Protein AF-A0A950MDH1-F1 (afdb_monomer_lite)

Sequence (138 aa):
PAKLKYFSWHKWIGCTVFALACLRLLWRVFNPAPPYPISMSRFQQGAAGALHWLMYFLIFAVPISGYLYTLSAGIPVVYLGLVQLPVFMDPNPEWKPILKEVHYTLDMILLGAFILHVAAALKHQFIDRDGILKRMLP

Secondary structure (DSSP, 8-state):
-HHHHHHHHHHHHHHHHHHHHHHHHHHHHHSPPPPPPTTS-HHHHHHHHHHHHHHHHHHHHHHHHHHHHHHHTT---EETTTEEPP--S---TTHHHHHHHHHHHHHHHHHHHHHHHHHHHHHIIIII---GGGGT--

Foldseek 3Di:
DVVVVVVLVVLLVLVVLQVVLVVVVVCCVVDPADDDFPLDDPVNVVVLVVLVVLLSVLSNQLSVLVQVLCLLCVHFRQHVVPRTDDRPDHHHPVVNVVSVVSNVVSVVVNVVSVVVVVVVLVCCVPPVVRCPCVSVDD

Structure (mmCIF, N/CA/C/O backbone):
data_AF-A0A950MDH1-F1
#
_entry.id   AF-A0A950MDH1-F1
#
loop_
_atom_site.group_PDB
_atom_site.id
_atom_site.type_symbol
_atom_site.label_atom_id
_atom_site.label_alt_id
_atom_site.label_comp_id
_atom_site.label_asym_id
_atom_site.label_entity_id
_atom_site.label_seq_id
_atom_site.pdbx_PDB_ins_code
_atom_site.Cartn_x
_atom_site.Cartn_y
_atom_site.C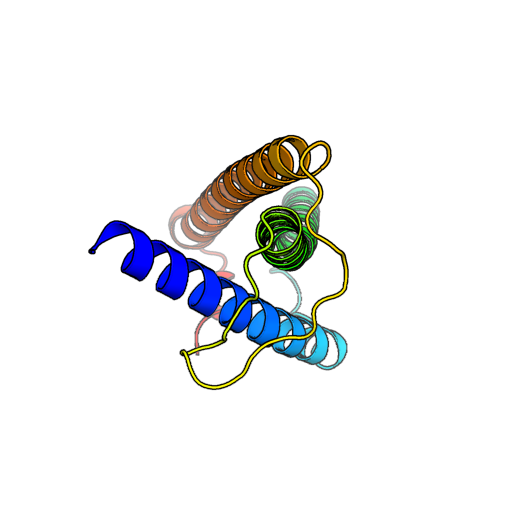artn_z
_atom_site.occupancy
_atom_site.B_iso_or_equiv
_atom_site.auth_seq_id
_atom_site.auth_comp_id
_atom_site.auth_asym_id
_atom_site.auth_atom_id
_atom_site.pdbx_PDB_model_num
ATOM 1 N N . PRO A 1 1 ? -12.175 17.540 17.633 1.00 67.75 1 PRO A N 1
ATOM 2 C CA . PRO A 1 1 ? -12.947 17.390 16.369 1.00 67.75 1 PRO A CA 1
ATOM 3 C C . PRO A 1 1 ? -12.100 16.967 15.148 1.00 67.75 1 PRO A C 1
ATOM 5 O O . PRO A 1 1 ? -12.367 15.914 14.581 1.00 67.75 1 PRO A O 1
ATOM 8 N N . ALA A 1 2 ? -11.061 17.724 14.762 1.00 83.38 2 ALA A N 1
ATOM 9 C CA . ALA A 1 2 ? -10.293 17.463 13.531 1.00 83.38 2 ALA A CA 1
ATOM 10 C C . ALA A 1 2 ? -9.567 16.100 13.507 1.00 83.38 2 ALA A C 1
ATOM 12 O O . ALA A 1 2 ? -9.628 15.382 12.515 1.00 83.38 2 ALA A O 1
ATOM 13 N N . LYS A 1 3 ? -8.955 15.693 14.628 1.00 77.69 3 LYS A N 1
ATOM 14 C CA . LYS A 1 3 ? -8.215 14.421 14.743 1.00 77.69 3 LYS A CA 1
ATOM 15 C C . LYS A 1 3 ? -9.070 13.190 14.404 1.00 77.69 3 LYS A C 1
ATOM 17 O O . LYS A 1 3 ? -8.632 12.318 13.665 1.00 77.69 3 LYS A O 1
ATOM 22 N N . LEU A 1 4 ? -10.306 13.138 14.909 1.00 81.94 4 LEU A N 1
ATOM 23 C CA . LEU A 1 4 ? -11.254 12.049 14.629 1.00 81.94 4 LEU A CA 1
ATOM 24 C C . LEU A 1 4 ? -11.660 12.002 13.148 1.00 81.94 4 LEU A C 1
ATOM 26 O O . LEU A 1 4 ? -11.813 10.920 12.577 1.00 81.94 4 LEU A O 1
ATOM 30 N N . LYS A 1 5 ? -11.775 13.174 12.514 1.00 87.25 5 LYS A N 1
ATOM 31 C CA . LYS A 1 5 ? -12.057 13.294 11.081 1.00 87.25 5 LYS A CA 1
ATOM 32 C C . LYS A 1 5 ? -10.924 12.693 10.250 1.00 87.25 5 LYS A C 1
ATOM 34 O O . LYS A 1 5 ? -11.186 11.870 9.382 1.00 87.25 5 LYS A O 1
ATOM 39 N N . TYR A 1 6 ? -9.673 13.025 10.575 1.00 90.19 6 TYR A N 1
ATOM 40 C CA . TYR A 1 6 ? -8.504 12.478 9.881 1.00 90.19 6 TYR A CA 1
ATOM 41 C C . TYR A 1 6 ? -8.372 10.965 10.039 1.00 90.19 6 TYR A C 1
ATOM 43 O O . TYR A 1 6 ? -8.087 10.284 9.061 1.00 90.19 6 TYR A O 1
ATOM 51 N N . PHE A 1 7 ? -8.659 10.417 11.223 1.00 88.75 7 PHE A N 1
ATOM 52 C CA . PHE A 1 7 ? -8.701 8.963 11.393 1.00 88.75 7 PHE A CA 1
ATOM 53 C C . PHE A 1 7 ? -9.776 8.300 10.535 1.00 88.75 7 PHE A C 1
ATOM 55 O O . PHE A 1 7 ? -9.533 7.237 9.973 1.00 88.75 7 PHE A O 1
ATOM 62 N N . SER A 1 8 ? -10.952 8.916 10.420 1.00 89.94 8 SER A N 1
ATOM 63 C CA . SER A 1 8 ? -12.028 8.382 9.579 1.00 89.94 8 SER A CA 1
ATOM 64 C C . SER A 1 8 ? -11.621 8.399 8.106 1.00 89.94 8 SER A C 1
ATOM 66 O O . SER A 1 8 ? -11.703 7.374 7.439 1.00 89.94 8 SER A O 1
ATOM 68 N N . TRP A 1 9 ? -11.079 9.521 7.626 1.00 94.06 9 TRP A N 1
ATOM 69 C CA . TRP A 1 9 ? -10.570 9.646 6.259 1.00 94.06 9 TRP A CA 1
ATOM 70 C C . TRP A 1 9 ? -9.458 8.649 5.953 1.00 94.06 9 TRP A C 1
ATOM 72 O O . TRP A 1 9 ? -9.506 7.986 4.924 1.00 94.06 9 TRP A O 1
ATOM 82 N N . HIS A 1 10 ? -8.496 8.492 6.860 1.00 95.06 10 HIS A N 1
ATOM 83 C CA . HIS A 1 10 ? -7.423 7.516 6.713 1.00 95.06 10 HIS A CA 1
ATOM 84 C C . HIS A 1 10 ? -7.971 6.085 6.580 1.00 95.06 10 HIS A C 1
ATOM 86 O O . HIS A 1 10 ? -7.600 5.376 5.647 1.00 95.06 10 HIS A O 1
ATOM 92 N N . LYS A 1 11 ? -8.923 5.683 7.438 1.00 93.00 11 LYS A N 1
ATOM 93 C CA . LYS A 1 11 ? -9.584 4.368 7.344 1.00 93.00 11 LYS A CA 1
ATOM 94 C C . LYS A 1 11 ? -10.319 4.196 6.015 1.00 93.00 11 LYS A C 1
ATOM 96 O O . LYS A 1 11 ? -10.205 3.148 5.390 1.00 93.00 11 LYS A O 1
ATOM 101 N N . TRP A 1 12 ? -11.046 5.218 5.561 1.00 94.81 12 TRP A N 1
ATOM 102 C CA . TRP A 1 12 ? -11.765 5.165 4.286 1.00 94.81 12 TRP A CA 1
ATOM 103 C C . TRP A 1 12 ? -10.814 5.015 3.103 1.00 94.81 12 TRP A C 1
ATOM 105 O O . TRP A 1 12 ? -11.054 4.181 2.238 1.00 94.81 12 TRP A O 1
ATOM 115 N N . ILE A 1 13 ? -9.713 5.768 3.086 1.00 95.75 13 ILE A N 1
ATOM 116 C CA . ILE A 1 13 ? -8.676 5.636 2.059 1.00 95.75 13 ILE A CA 1
ATOM 117 C C . ILE A 1 13 ? -8.086 4.225 2.093 1.00 95.75 13 ILE A C 1
ATOM 119 O O . ILE A 1 13 ? -7.996 3.597 1.043 1.00 95.75 13 ILE A O 1
ATOM 123 N N . GLY A 1 14 ? -7.767 3.692 3.276 1.00 95.75 14 GLY A N 1
ATOM 124 C CA . GLY A 1 14 ? -7.268 2.324 3.433 1.00 95.75 14 GLY A CA 1
ATOM 125 C C . GLY A 1 14 ? -8.223 1.269 2.865 1.00 95.75 14 GLY A C 1
ATOM 126 O O . GLY A 1 14 ? -7.801 0.417 2.087 1.00 95.75 14 GLY A O 1
ATOM 127 N N . CYS A 1 15 ? -9.522 1.360 3.173 1.00 95.75 15 CYS A N 1
ATOM 128 C CA . CYS A 1 15 ? -10.541 0.466 2.613 1.00 95.75 15 CYS A CA 1
ATOM 129 C C . CYS A 1 15 ? -10.650 0.587 1.085 1.00 95.75 15 CYS A C 1
ATOM 131 O O . CYS A 1 15 ? -10.735 -0.425 0.392 1.00 95.75 15 CYS A O 1
ATOM 133 N N . THR A 1 16 ? -10.613 1.809 0.547 1.00 96.69 16 THR A N 1
ATOM 134 C CA . THR A 1 16 ? -10.657 2.044 -0.903 1.00 96.69 16 THR A CA 1
ATOM 135 C C . THR A 1 16 ? -9.417 1.481 -1.595 1.00 96.69 16 THR A C 1
ATOM 137 O O . THR A 1 16 ? -9.539 0.793 -2.604 1.00 96.69 16 THR A O 1
ATOM 140 N N . VAL A 1 17 ? -8.223 1.722 -1.044 1.00 96.31 17 VAL A N 1
ATOM 141 C CA . VAL A 1 17 ? -6.965 1.169 -1.563 1.00 96.31 17 VAL A CA 1
ATOM 142 C C . VAL A 1 17 ? -6.998 -0.354 -1.535 1.00 96.31 17 VAL A C 1
ATOM 144 O O . VAL A 1 17 ? -6.617 -0.969 -2.523 1.00 96.31 17 VAL A O 1
ATOM 147 N N . PHE A 1 18 ? -7.511 -0.966 -0.465 1.00 96.62 18 PHE A N 1
ATOM 148 C CA . PHE A 1 18 ? -7.673 -2.417 -0.384 1.00 96.62 18 PHE A CA 1
ATOM 149 C C . PHE A 1 18 ? -8.605 -2.960 -1.475 1.00 96.62 18 PHE A C 1
ATOM 151 O O . PHE A 1 18 ? -8.249 -3.901 -2.180 1.00 96.62 18 PHE A O 1
ATOM 158 N N . ALA A 1 19 ? -9.767 -2.333 -1.683 1.00 96.62 19 ALA A N 1
ATOM 159 C CA . ALA A 1 19 ? -10.691 -2.725 -2.745 1.00 96.62 19 ALA A CA 1
ATOM 160 C C . ALA A 1 19 ? -10.050 -2.602 -4.140 1.00 96.62 19 ALA A C 1
ATOM 162 O O . ALA A 1 19 ? -10.129 -3.526 -4.952 1.00 96.62 19 ALA A O 1
ATOM 163 N N . LEU A 1 20 ? -9.349 -1.495 -4.405 1.00 97.44 20 LEU A N 1
ATOM 164 C CA . LEU A 1 20 ? -8.605 -1.298 -5.650 1.00 97.44 20 LEU A CA 1
ATOM 165 C C . LEU A 1 20 ? -7.448 -2.294 -5.798 1.00 97.44 20 LEU A C 1
ATOM 167 O O . LEU A 1 20 ? -7.174 -2.735 -6.910 1.00 97.44 20 LEU A O 1
ATOM 171 N N . ALA A 1 21 ? -6.786 -2.681 -4.706 1.00 96.38 21 ALA A N 1
ATOM 172 C CA . ALA A 1 21 ? -5.739 -3.696 -4.709 1.00 96.38 21 ALA A CA 1
ATOM 173 C C . ALA A 1 21 ? -6.297 -5.070 -5.101 1.00 96.38 21 ALA A C 1
ATOM 175 O O . ALA A 1 21 ? -5.696 -5.739 -5.942 1.00 96.38 21 ALA A O 1
ATOM 176 N N . CYS A 1 22 ? -7.469 -5.460 -4.583 1.00 96.81 22 CYS A N 1
ATOM 177 C CA . CYS A 1 22 ? -8.177 -6.671 -5.010 1.00 96.81 22 CYS A CA 1
ATOM 178 C C . CYS A 1 22 ? -8.472 -6.643 -6.515 1.00 96.81 22 CYS A C 1
ATOM 180 O O . CYS A 1 22 ? -8.119 -7.578 -7.232 1.00 96.81 22 CYS A O 1
ATOM 182 N N . LEU A 1 23 ? -9.062 -5.548 -7.010 1.00 96.88 23 LEU A N 1
ATOM 183 C CA . LEU A 1 23 ? -9.355 -5.379 -8.438 1.00 96.88 23 LEU A CA 1
ATOM 184 C C . LEU A 1 23 ? -8.082 -5.429 -9.290 1.00 96.88 23 LEU A C 1
ATOM 186 O O . LEU A 1 23 ? -8.050 -6.093 -10.323 1.00 96.88 23 LEU A O 1
ATOM 190 N N . ARG A 1 24 ? -7.010 -4.776 -8.836 1.00 94.38 24 ARG A N 1
ATOM 191 C CA . ARG A 1 24 ? -5.704 -4.775 -9.499 1.00 94.38 24 ARG A CA 1
ATOM 192 C C . ARG A 1 24 ? -5.089 -6.172 -9.551 1.00 94.38 24 ARG A C 1
ATOM 194 O O . ARG A 1 24 ? -4.534 -6.541 -10.583 1.00 94.38 24 ARG A O 1
ATOM 201 N N . LEU A 1 25 ? -5.170 -6.939 -8.464 1.00 93.56 25 LEU A N 1
ATOM 202 C CA . LEU A 1 25 ? -4.657 -8.306 -8.413 1.00 93.56 25 LEU A CA 1
ATOM 203 C C . LEU A 1 25 ? -5.437 -9.212 -9.368 1.00 93.56 25 LEU A C 1
ATOM 205 O O . LEU A 1 25 ? -4.819 -9.910 -10.167 1.00 93.56 25 LEU A O 1
ATOM 209 N N . LEU A 1 26 ? -6.772 -9.140 -9.354 1.00 95.38 26 LEU A N 1
ATOM 210 C CA . LEU A 1 26 ? -7.622 -9.864 -10.303 1.00 95.38 26 LEU A CA 1
ATOM 211 C C . LEU A 1 26 ? -7.275 -9.492 -11.746 1.00 95.38 26 LEU A C 1
ATOM 213 O O . LEU A 1 26 ? -7.016 -10.370 -12.565 1.00 95.38 26 LEU A O 1
ATOM 217 N 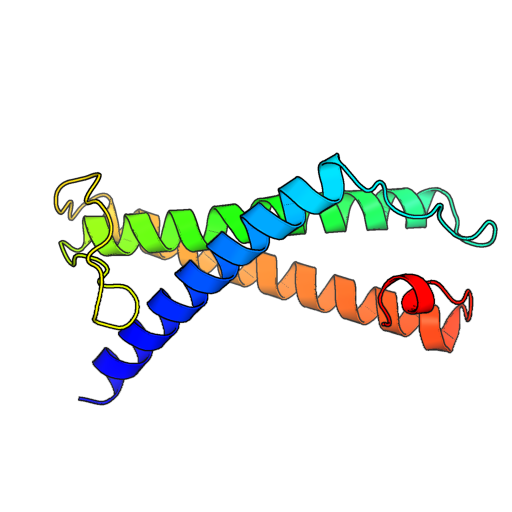N . TRP A 1 27 ? -7.173 -8.194 -12.045 1.00 95.19 27 TRP A N 1
ATOM 218 C CA . TRP A 1 27 ? -6.772 -7.723 -13.367 1.00 95.19 27 TRP A CA 1
ATOM 219 C C . TRP A 1 27 ? -5.425 -8.302 -13.786 1.00 95.19 27 TRP A C 1
ATOM 221 O O . TRP A 1 27 ? -5.290 -8.772 -14.909 1.00 95.19 27 TRP A O 1
ATOM 231 N N . ARG A 1 28 ? -4.439 -8.311 -12.886 1.00 91.62 28 ARG A N 1
ATOM 232 C CA . ARG A 1 28 ? -3.096 -8.830 -13.153 1.00 91.62 28 ARG A CA 1
ATOM 233 C C . ARG A 1 28 ? -3.068 -10.338 -13.404 1.00 91.62 28 ARG A C 1
ATOM 235 O O . ARG A 1 28 ? -2.226 -10.788 -14.176 1.00 91.62 28 ARG A O 1
ATOM 242 N N . VAL A 1 29 ? -3.952 -11.102 -12.765 1.00 91.44 29 VAL A N 1
ATOM 243 C CA . VAL A 1 29 ? -4.093 -12.546 -13.009 1.00 91.44 29 VAL A CA 1
ATOM 244 C C . VAL A 1 29 ? -4.603 -12.803 -14.429 1.00 91.44 29 VAL A C 1
ATOM 246 O O . VAL A 1 29 ? -4.075 -13.678 -15.108 1.00 91.44 29 VAL A O 1
ATOM 249 N N . PHE A 1 30 ? -5.569 -12.013 -14.905 1.00 95.12 30 PHE A N 1
ATOM 250 C CA . PHE A 1 30 ? -6.137 -12.172 -16.251 1.00 95.12 30 PHE A CA 1
ATOM 251 C C . PHE A 1 30 ? -5.367 -11.426 -17.350 1.00 95.12 30 PHE A C 1
ATOM 253 O O . PHE A 1 30 ? -5.484 -11.773 -18.521 1.00 95.12 30 PHE A O 1
ATOM 260 N N . ASN A 1 31 ? -4.559 -10.429 -16.988 1.00 92.19 31 ASN A N 1
ATOM 261 C CA . ASN A 1 31 ? -3.798 -9.592 -17.911 1.00 92.19 31 ASN A CA 1
ATOM 262 C C . ASN A 1 31 ? -2.322 -9.574 -17.485 1.00 92.19 31 ASN A C 1
ATOM 264 O O . ASN A 1 31 ? -1.906 -8.723 -16.681 1.00 92.19 31 ASN A O 1
ATOM 268 N N . PRO A 1 32 ? -1.513 -10.517 -18.004 1.00 86.62 32 PRO A N 1
ATOM 269 C CA . PRO A 1 32 ? -0.085 -10.570 -17.734 1.00 86.62 32 PRO A CA 1
ATOM 270 C C . PRO A 1 32 ? 0.616 -9.251 -18.072 1.00 86.62 32 PRO A C 1
ATOM 272 O O . PRO A 1 32 ? 0.224 -8.516 -18.979 1.00 86.62 32 PRO A O 1
ATOM 275 N N . ALA A 1 33 ? 1.695 -8.947 -17.346 1.00 85.19 33 ALA A N 1
ATOM 276 C CA . ALA A 1 33 ? 2.525 -7.791 -17.677 1.00 85.19 33 ALA A CA 1
ATOM 277 C C . ALA A 1 33 ? 3.081 -7.914 -19.101 1.00 85.19 33 ALA A C 1
ATOM 279 O O . ALA A 1 33 ? 3.535 -8.999 -19.466 1.00 85.19 33 ALA A O 1
ATOM 280 N N . PRO A 1 34 ? 3.222 -6.790 -19.824 1.00 86.31 34 PRO A N 1
ATOM 281 C CA . PRO A 1 34 ? 4.085 -6.749 -20.995 1.00 86.31 34 PRO A CA 1
ATOM 282 C C . PRO A 1 34 ? 5.510 -7.238 -20.658 1.00 86.31 34 PRO A C 1
ATOM 284 O O . PRO A 1 34 ? 5.956 -7.097 -19.511 1.00 86.31 34 PRO A O 1
ATOM 287 N N . PRO A 1 35 ? 6.261 -7.785 -21.621 1.00 86.81 35 PRO A N 1
ATOM 288 C CA . PRO A 1 35 ? 7.648 -8.182 -21.395 1.00 86.81 35 PRO A CA 1
ATOM 289 C C . PRO A 1 35 ? 8.535 -6.977 -21.033 1.00 86.81 35 PRO A C 1
ATOM 291 O O . PRO A 1 35 ? 8.230 -5.825 -21.356 1.00 86.81 35 PRO A O 1
ATOM 294 N N . TYR A 1 36 ? 9.634 -7.233 -20.319 1.00 88.56 36 TYR A N 1
ATOM 295 C CA . TYR A 1 36 ? 10.656 -6.214 -20.063 1.00 88.56 36 TYR A CA 1
ATOM 296 C C . TYR A 1 36 ? 11.416 -5.853 -21.354 1.00 88.56 36 TYR A C 1
ATOM 298 O O . TYR A 1 36 ? 11.562 -6.715 -22.223 1.00 88.56 36 TYR A O 1
ATOM 306 N N . PRO A 1 37 ? 11.904 -4.604 -21.496 1.00 87.12 37 PRO A N 1
ATOM 307 C CA . PRO A 1 37 ? 12.769 -4.212 -22.600 1.00 87.12 37 PRO A CA 1
ATOM 308 C C . PRO A 1 37 ? 14.000 -5.115 -22.674 1.00 87.12 37 PRO A C 1
ATOM 310 O O . PRO A 1 37 ? 14.585 -5.458 -21.647 1.00 87.12 37 PRO A O 1
ATOM 313 N N . ILE A 1 38 ? 14.425 -5.454 -23.891 1.00 85.31 38 ILE A N 1
ATOM 314 C CA . ILE A 1 38 ? 15.606 -6.302 -24.131 1.00 85.31 38 ILE A CA 1
ATOM 315 C C . ILE A 1 38 ? 16.882 -5.649 -23.568 1.00 85.31 38 ILE A C 1
ATOM 317 O O . ILE A 1 38 ? 17.800 -6.344 -23.142 1.00 85.31 38 ILE A O 1
ATOM 321 N N . SER A 1 39 ? 16.919 -4.315 -23.512 1.00 87.44 39 SER A N 1
ATOM 322 C CA . SER A 1 39 ? 18.011 -3.526 -22.931 1.00 87.44 39 SER A CA 1
ATOM 323 C C . SER A 1 39 ? 18.136 -3.657 -21.408 1.00 87.44 39 SER A C 1
ATOM 325 O O . SER A 1 39 ? 19.174 -3.306 -20.850 1.00 87.44 39 SER A O 1
ATOM 327 N N . MET A 1 40 ? 17.104 -4.151 -20.717 1.00 91.19 40 MET A N 1
ATOM 328 C CA . MET A 1 40 ? 17.094 -4.258 -19.262 1.00 91.19 40 MET A CA 1
ATOM 329 C C . MET A 1 40 ? 17.840 -5.515 -18.811 1.00 91.19 40 MET A C 1
ATOM 331 O O . MET A 1 40 ? 17.476 -6.635 -19.176 1.00 91.19 40 MET A O 1
ATOM 335 N N . SER A 1 41 ? 18.855 -5.352 -17.959 1.00 92.81 41 SER A N 1
ATOM 336 C CA . SER A 1 41 ? 19.635 -6.487 -17.450 1.00 92.81 41 SER A CA 1
ATOM 337 C C . SER A 1 41 ? 18.770 -7.475 -16.653 1.00 92.81 41 SER A C 1
ATOM 339 O O . SER A 1 41 ? 17.812 -7.086 -15.981 1.00 92.81 41 SER A O 1
ATOM 341 N N . ARG A 1 42 ? 19.136 -8.767 -16.656 1.00 92.38 42 ARG A N 1
ATOM 342 C CA . ARG A 1 42 ? 18.418 -9.804 -15.884 1.00 92.38 42 ARG A CA 1
ATOM 343 C C . ARG A 1 42 ? 18.332 -9.475 -14.391 1.00 92.38 42 ARG A C 1
ATOM 345 O O . ARG A 1 42 ? 17.313 -9.748 -13.765 1.00 92.38 42 ARG A O 1
ATOM 352 N N . PHE A 1 43 ? 19.373 -8.849 -13.840 1.00 94.06 43 PHE A N 1
ATOM 353 C CA . PHE A 1 43 ? 19.381 -8.395 -12.451 1.00 94.06 43 PHE A CA 1
ATOM 354 C C . PHE A 1 43 ? 18.318 -7.319 -12.198 1.00 94.06 43 PHE A C 1
ATOM 356 O O . PHE A 1 43 ? 17.530 -7.449 -11.265 1.00 94.06 43 PHE A O 1
ATOM 363 N N . GLN A 1 44 ? 18.236 -6.295 -13.056 1.00 93.62 44 GLN A N 1
ATOM 364 C CA . GLN A 1 44 ? 17.203 -5.263 -12.941 1.00 93.62 44 GLN A CA 1
ATOM 365 C C . GLN A 1 44 ? 15.797 -5.856 -13.077 1.00 93.62 44 GLN A C 1
ATOM 367 O O . GLN A 1 44 ? 14.906 -5.469 -12.326 1.00 93.62 44 GLN A O 1
ATOM 372 N N . GLN A 1 45 ? 15.590 -6.805 -13.996 1.00 93.19 45 GLN A N 1
ATOM 373 C CA . GLN A 1 45 ? 14.300 -7.489 -14.149 1.00 93.19 45 GLN A CA 1
ATOM 374 C C . GLN A 1 45 ? 13.915 -8.249 -12.870 1.00 93.19 45 GLN A C 1
ATOM 376 O O . GLN A 1 45 ? 12.788 -8.117 -12.393 1.00 93.19 45 GLN A O 1
ATOM 381 N N . GLY A 1 46 ? 14.863 -8.987 -12.278 1.00 94.56 46 GLY A N 1
ATOM 382 C CA . GLY A 1 46 ? 14.669 -9.684 -11.005 1.00 94.56 46 GLY A CA 1
ATOM 383 C C . GLY A 1 46 ? 14.353 -8.729 -9.852 1.00 94.56 46 GLY A C 1
ATOM 384 O O . GLY A 1 46 ? 13.378 -8.938 -9.133 1.00 94.56 46 GLY A O 1
ATOM 385 N N . ALA A 1 47 ? 15.111 -7.637 -9.721 1.00 95.31 47 ALA A N 1
ATOM 386 C CA . ALA A 1 47 ? 14.884 -6.613 -8.703 1.00 95.31 47 ALA A CA 1
ATOM 387 C C . ALA A 1 47 ? 13.518 -5.925 -8.866 1.00 95.31 47 ALA A C 1
ATOM 389 O O . ALA A 1 47 ? 12.790 -5.752 -7.890 1.00 95.31 47 ALA A O 1
ATOM 390 N N . ALA A 1 48 ? 13.126 -5.592 -10.100 1.00 94.19 48 ALA A N 1
ATOM 391 C CA . ALA A 1 48 ? 11.814 -5.027 -10.393 1.00 94.19 48 ALA A CA 1
ATOM 392 C C . ALA A 1 48 ? 10.685 -6.015 -10.065 1.00 94.19 48 ALA A C 1
ATOM 394 O O . ALA A 1 48 ? 9.648 -5.613 -9.540 1.00 94.19 48 ALA A O 1
ATOM 395 N N . GLY A 1 49 ? 10.872 -7.304 -10.356 1.00 93.50 49 GLY A N 1
ATOM 396 C CA . GLY A 1 49 ? 9.936 -8.359 -9.974 1.00 93.50 49 GLY A CA 1
ATOM 397 C C . GLY A 1 49 ? 9.780 -8.469 -8.457 1.00 93.50 49 GLY A C 1
ATOM 398 O O . GLY A 1 49 ? 8.657 -8.428 -7.956 1.00 93.50 49 GLY A O 1
ATOM 399 N N . ALA A 1 50 ? 10.894 -8.543 -7.725 1.00 96.56 50 ALA A N 1
ATOM 400 C CA . ALA A 1 50 ? 10.908 -8.635 -6.267 1.00 96.56 50 ALA A CA 1
ATOM 401 C C . ALA A 1 50 ? 10.255 -7.414 -5.602 1.00 96.56 50 ALA A C 1
ATOM 403 O O . ALA A 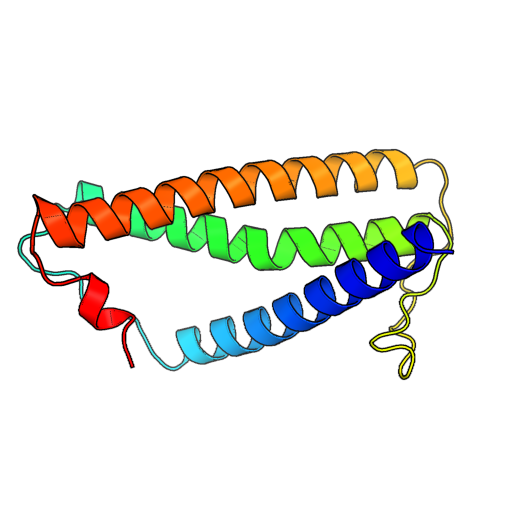1 50 ? 9.413 -7.575 -4.722 1.00 96.56 50 ALA A O 1
ATOM 404 N N . LEU A 1 51 ? 10.575 -6.200 -6.065 1.00 97.06 51 LEU A N 1
ATOM 405 C CA . LEU A 1 51 ? 9.987 -4.970 -5.538 1.00 97.06 51 LEU A CA 1
ATOM 406 C C . LEU A 1 51 ? 8.475 -4.914 -5.780 1.00 97.06 51 LEU A C 1
ATOM 408 O O . LEU A 1 51 ? 7.726 -4.558 -4.874 1.00 97.06 51 LEU A O 1
ATOM 412 N N . HIS A 1 52 ? 8.003 -5.311 -6.967 1.00 94.69 52 HIS A N 1
ATOM 413 C CA . HIS A 1 52 ? 6.566 -5.383 -7.225 1.00 94.69 52 HIS A CA 1
ATOM 414 C C . HIS A 1 52 ? 5.873 -6.418 -6.341 1.00 94.69 52 HIS A C 1
ATOM 416 O O . HIS A 1 52 ? 4.805 -6.117 -5.822 1.00 94.69 52 HIS A O 1
ATOM 422 N N . TRP A 1 53 ? 6.452 -7.607 -6.151 1.00 95.38 53 TRP A N 1
ATOM 423 C CA . TRP A 1 53 ? 5.886 -8.621 -5.255 1.00 95.38 53 TRP A CA 1
ATOM 424 C C . TRP A 1 53 ? 5.830 -8.144 -3.806 1.00 95.38 53 TRP A C 1
ATOM 426 O O . TRP A 1 53 ? 4.800 -8.308 -3.155 1.00 95.38 53 TRP A O 1
ATOM 436 N N . LEU A 1 54 ? 6.891 -7.488 -3.329 1.00 97.69 54 LEU A N 1
ATOM 437 C CA . LEU A 1 54 ? 6.919 -6.868 -2.008 1.00 97.69 54 LEU A CA 1
ATOM 438 C C . LEU A 1 54 ? 5.818 -5.811 -1.873 1.00 97.69 54 LEU A C 1
ATOM 440 O O . LEU A 1 54 ? 5.045 -5.847 -0.921 1.00 97.69 54 LEU A O 1
ATOM 444 N N . MET A 1 55 ? 5.698 -4.899 -2.840 1.00 96.75 55 MET A N 1
ATOM 445 C CA . MET A 1 55 ? 4.636 -3.892 -2.830 1.00 96.75 55 MET A CA 1
ATOM 446 C C . MET A 1 55 ? 3.249 -4.535 -2.900 1.00 96.75 55 MET A C 1
ATOM 448 O O . MET A 1 55 ? 2.367 -4.105 -2.168 1.00 96.75 55 MET A O 1
ATOM 452 N N . TYR A 1 56 ? 3.051 -5.581 -3.710 1.00 95.56 56 TYR A N 1
ATOM 453 C CA . TYR A 1 56 ? 1.797 -6.338 -3.742 1.00 95.56 56 TYR A CA 1
ATOM 454 C C . TYR A 1 56 ? 1.474 -6.933 -2.378 1.00 95.56 56 TYR A C 1
ATOM 456 O O . TYR A 1 56 ? 0.353 -6.793 -1.923 1.00 95.56 56 TYR A O 1
ATOM 464 N N . PHE A 1 57 ? 2.428 -7.548 -1.690 1.00 97.56 57 PHE A N 1
ATOM 465 C CA . PHE A 1 57 ? 2.192 -8.033 -0.335 1.00 97.56 57 PHE A CA 1
ATOM 466 C C . PHE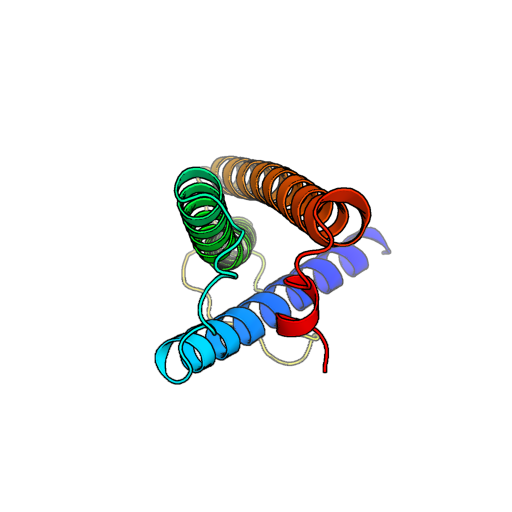 A 1 57 ? 1.784 -6.888 0.613 1.00 97.56 57 PHE A C 1
ATOM 468 O O . PHE A 1 57 ? 0.777 -6.980 1.318 1.00 97.56 57 PHE A O 1
ATOM 475 N N . LEU A 1 58 ? 2.517 -5.772 0.580 1.00 98.00 58 LEU A N 1
ATOM 476 C CA . LEU A 1 58 ? 2.314 -4.645 1.491 1.00 98.00 58 LEU A CA 1
ATOM 477 C C . LEU A 1 58 ? 0.987 -3.905 1.270 1.00 98.00 58 LEU A C 1
ATOM 479 O O . LEU A 1 58 ? 0.341 -3.550 2.254 1.00 98.00 58 LEU A O 1
ATOM 483 N N . ILE A 1 59 ? 0.527 -3.721 0.024 1.00 96.81 59 ILE A N 1
ATOM 484 C CA . ILE A 1 59 ? -0.759 -3.044 -0.251 1.00 96.81 59 ILE A CA 1
ATOM 485 C C . ILE A 1 59 ? -1.974 -3.813 0.291 1.00 96.81 59 ILE A C 1
ATOM 487 O O . ILE A 1 59 ? -3.036 -3.215 0.441 1.00 96.81 59 ILE A O 1
ATOM 491 N N . PHE A 1 60 ? -1.833 -5.106 0.605 1.00 98.12 60 PHE A N 1
ATOM 492 C CA . PHE A 1 60 ? -2.850 -5.883 1.323 1.00 98.12 60 PHE A CA 1
ATOM 493 C C . PHE A 1 60 ? -2.561 -5.939 2.829 1.00 98.12 60 PHE A C 1
ATOM 495 O O . PHE A 1 60 ? -3.464 -5.725 3.636 1.00 98.12 60 PHE A O 1
ATOM 502 N N . ALA A 1 61 ? -1.311 -6.189 3.229 1.00 98.19 61 ALA A N 1
ATOM 503 C CA . ALA A 1 61 ? -0.939 -6.342 4.636 1.00 98.19 61 ALA A CA 1
ATOM 504 C C . ALA A 1 61 ? -1.186 -5.068 5.467 1.00 98.19 61 ALA A C 1
ATOM 506 O O . ALA A 1 61 ? -1.668 -5.144 6.600 1.00 98.19 61 ALA A O 1
ATOM 507 N N . VAL A 1 62 ? -0.907 -3.891 4.902 1.00 98.19 62 VAL A N 1
ATOM 508 C CA . VAL A 1 62 ? -1.134 -2.590 5.550 1.00 98.19 62 VAL A CA 1
ATOM 509 C C . VAL A 1 62 ? -2.612 -2.369 5.913 1.00 98.19 62 VAL A C 1
ATOM 511 O O . VAL A 1 62 ? -2.908 -2.219 7.100 1.00 98.19 62 VAL A O 1
ATOM 514 N N . PRO A 1 63 ? -3.578 -2.381 4.973 1.00 97.06 63 PRO A N 1
ATOM 515 C CA . PRO A 1 63 ? -4.978 -2.152 5.327 1.00 97.06 63 PRO A CA 1
ATOM 516 C C . PRO A 1 63 ? -5.557 -3.257 6.218 1.00 97.06 63 PRO A C 1
ATOM 518 O O . PRO A 1 63 ? -6.353 -2.944 7.100 1.00 97.06 63 PRO A O 1
ATOM 521 N N . ILE A 1 64 ? -5.138 -4.520 6.057 1.00 97.19 64 ILE A N 1
ATOM 522 C CA . ILE A 1 64 ? -5.576 -5.619 6.935 1.00 97.19 64 ILE A CA 1
ATOM 523 C C . ILE A 1 64 ? -5.098 -5.383 8.373 1.00 97.19 64 ILE A C 1
ATOM 525 O O . ILE A 1 64 ? -5.899 -5.434 9.306 1.00 97.19 64 ILE A O 1
ATOM 529 N N . SER A 1 65 ? -3.812 -5.077 8.570 1.00 97.75 65 SER A N 1
ATOM 530 C CA . SER A 1 65 ? -3.269 -4.791 9.906 1.00 97.75 65 SER A CA 1
ATOM 531 C C . SER A 1 65 ? -3.918 -3.558 10.544 1.00 97.75 65 SER A C 1
ATOM 533 O O . SER A 1 65 ? -4.274 -3.602 11.721 1.00 97.75 65 SER A O 1
ATOM 535 N N . GLY A 1 66 ? -4.169 -2.492 9.776 1.00 96.81 66 GLY A N 1
ATOM 536 C CA . GLY A 1 66 ? -4.855 -1.287 10.261 1.00 96.81 66 GLY A CA 1
ATOM 537 C C . GLY A 1 66 ? -6.324 -1.530 10.624 1.00 96.81 66 GLY A C 1
ATOM 538 O O . GLY A 1 66 ? -6.842 -0.959 11.595 1.00 96.81 66 GLY A O 1
ATOM 539 N N . TYR A 1 6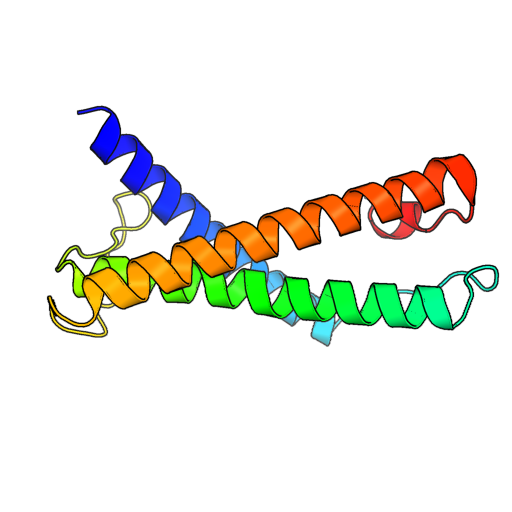7 ? -6.989 -2.419 9.882 1.00 96.62 67 TYR A N 1
ATOM 540 C CA . TYR A 1 67 ? -8.344 -2.875 10.176 1.00 96.62 67 TYR A CA 1
ATOM 541 C C . TYR A 1 67 ? -8.393 -3.622 11.511 1.00 96.62 67 TYR A C 1
ATOM 543 O O . TYR A 1 67 ? -9.139 -3.228 12.407 1.00 96.62 67 TYR A O 1
ATOM 551 N N . LEU A 1 68 ? -7.528 -4.626 11.685 1.00 96.62 68 LEU A N 1
ATOM 552 C CA . LEU A 1 68 ? -7.415 -5.393 12.928 1.00 96.62 68 LEU A CA 1
ATOM 553 C C . LEU A 1 68 ? -7.023 -4.504 14.113 1.00 96.62 68 LEU A C 1
ATOM 555 O O . LEU A 1 68 ? -7.614 -4.612 15.184 1.00 96.62 68 LEU A O 1
ATOM 559 N N . TYR A 1 69 ? -6.090 -3.565 13.921 1.00 96.94 69 TYR A N 1
ATOM 560 C CA . TYR A 1 69 ? -5.738 -2.579 14.943 1.00 96.94 69 TYR A CA 1
ATOM 561 C C . TYR A 1 69 ? -6.971 -1.788 15.399 1.00 96.94 69 TYR A C 1
ATOM 563 O O . TYR A 1 69 ? -7.237 -1.658 16.595 1.00 96.94 69 TYR A O 1
ATOM 571 N N . THR A 1 70 ? -7.770 -1.303 14.451 1.00 95.44 70 THR A N 1
ATOM 572 C CA . THR A 1 70 ? -8.990 -0.548 14.746 1.00 95.44 70 THR A CA 1
ATOM 573 C C . THR A 1 70 ? -10.021 -1.390 15.510 1.00 95.44 70 THR A C 1
ATOM 575 O O . THR A 1 70 ? -10.579 -0.900 16.496 1.00 95.44 70 THR A O 1
ATOM 578 N N . LEU A 1 71 ? -10.215 -2.657 15.126 1.00 96.06 71 LEU A N 1
ATOM 579 C CA . LEU A 1 71 ? -11.109 -3.579 15.835 1.00 96.06 71 LEU A CA 1
ATOM 580 C C . LEU A 1 71 ? -10.616 -3.899 17.253 1.00 96.06 71 LEU A C 1
ATOM 582 O O . LEU A 1 71 ? -11.396 -3.815 18.196 1.00 96.06 71 LEU A O 1
ATOM 586 N N . SER A 1 72 ? -9.316 -4.155 17.435 1.00 96.38 72 SER A N 1
ATOM 587 C CA . SER A 1 72 ? -8.716 -4.405 18.757 1.00 96.38 72 SER A CA 1
ATOM 588 C C . SER A 1 72 ? -8.858 -3.215 19.716 1.00 96.38 72 SER A C 1
ATOM 590 O O . SER A 1 72 ? -8.885 -3.385 20.932 1.00 96.38 72 SER A O 1
ATOM 592 N N . ALA A 1 73 ? -9.008 -1.998 19.181 1.00 94.25 73 ALA A N 1
ATOM 593 C CA . ALA A 1 73 ? -9.305 -0.799 19.956 1.00 94.25 73 ALA A CA 1
ATOM 594 C C . ALA A 1 73 ? -10.796 -0.650 20.319 1.00 94.25 73 ALA A C 1
ATOM 596 O O . ALA A 1 73 ? -11.150 0.338 20.961 1.00 94.25 73 ALA A O 1
ATOM 597 N N . GLY A 1 74 ? -11.649 -1.590 19.902 1.00 94.00 74 GLY A N 1
ATOM 598 C CA . GLY A 1 74 ? -13.095 -1.579 20.109 1.00 94.00 74 GLY A CA 1
ATOM 599 C C . GLY A 1 74 ? -13.836 -0.540 19.280 1.00 94.00 74 GLY A C 1
ATOM 600 O O . GLY A 1 74 ? -14.900 -0.075 19.677 1.00 94.00 74 GLY A O 1
ATOM 601 N N . ILE A 1 75 ? -13.263 -0.138 18.143 1.00 92.62 75 ILE A N 1
ATOM 602 C CA . ILE A 1 75 ? -13.843 0.880 17.270 1.00 92.62 75 ILE A CA 1
ATOM 603 C C . ILE A 1 75 ? -14.252 0.203 15.963 1.00 92.62 75 ILE A C 1
ATOM 605 O O . ILE A 1 75 ? -13.378 -0.111 15.158 1.00 92.62 75 ILE A O 1
ATOM 609 N N . PRO A 1 76 ? -15.551 0.008 15.692 1.00 92.56 76 PRO A N 1
ATOM 610 C CA . PRO A 1 76 ? -15.996 -0.478 14.394 1.00 92.56 76 PRO A CA 1
ATOM 611 C C . PRO A 1 76 ? -15.572 0.465 13.260 1.00 92.56 76 PRO A C 1
ATOM 613 O O . PRO A 1 76 ? -15.543 1.692 13.412 1.00 92.56 76 PRO A O 1
ATOM 616 N N . VAL A 1 77 ? -15.240 -0.098 12.098 1.00 94.06 77 VAL A N 1
ATOM 617 C CA . VAL A 1 77 ? -14.947 0.691 10.897 1.00 94.06 77 VAL A CA 1
ATOM 618 C C . VAL A 1 77 ? -16.246 0.939 10.145 1.00 94.06 77 VAL A C 1
ATOM 620 O O . VAL A 1 77 ? -16.867 0.003 9.652 1.00 94.06 77 VAL A O 1
ATOM 623 N N . VAL A 1 78 ? -16.633 2.208 10.019 1.00 94.31 78 VAL A N 1
ATOM 624 C CA . VAL A 1 78 ? -17.776 2.624 9.198 1.00 94.31 78 VAL A CA 1
ATOM 625 C C . VAL A 1 78 ? -17.252 3.287 7.930 1.00 94.31 78 VAL A C 1
ATOM 627 O O . VAL A 1 78 ? -16.778 4.426 7.959 1.00 94.31 78 VAL A O 1
ATOM 630 N N . TYR A 1 79 ? -17.292 2.563 6.815 1.00 94.94 79 TYR A N 1
ATOM 631 C CA . TYR A 1 79 ? -16.826 3.035 5.518 1.00 94.94 79 TYR A CA 1
ATOM 632 C C . TYR A 1 79 ? -17.716 4.170 5.005 1.00 94.94 79 TYR A C 1
ATOM 634 O O . TYR A 1 79 ? -18.939 4.032 4.939 1.00 94.94 79 TYR A O 1
ATOM 642 N N . LEU A 1 80 ? -17.094 5.316 4.703 1.00 93.06 80 LEU A N 1
ATOM 643 C CA . LEU A 1 80 ? -17.741 6.572 4.293 1.00 93.06 80 LEU A CA 1
ATOM 644 C C . LEU A 1 80 ? -18.823 7.092 5.259 1.00 93.06 80 LEU A C 1
ATOM 646 O O . LEU A 1 80 ? -19.596 7.973 4.900 1.00 93.06 80 LEU A O 1
ATOM 650 N N . GLY A 1 81 ? -18.892 6.560 6.484 1.00 89.81 81 GLY A N 1
ATOM 651 C CA . GLY A 1 81 ? -19.995 6.836 7.409 1.00 89.81 81 GLY A CA 1
ATOM 652 C C . GLY A 1 81 ? -21.324 6.170 7.022 1.00 89.81 81 GLY A C 1
ATOM 653 O O . GLY A 1 81 ? -22.331 6.454 7.657 1.00 89.81 81 GLY A O 1
ATOM 654 N N . LEU A 1 82 ? -21.329 5.299 6.007 1.00 93.56 82 LEU A N 1
ATOM 655 C CA . LEU A 1 82 ? -22.534 4.680 5.446 1.00 93.56 82 LEU A CA 1
ATOM 656 C C . LEU A 1 82 ? -22.657 3.199 5.807 1.00 93.56 82 LEU A C 1
ATOM 658 O O . LEU A 1 82 ? -23.736 2.737 6.161 1.00 93.56 82 LEU A O 1
ATOM 662 N N . VAL A 1 83 ? -21.555 2.450 5.707 1.00 94.81 83 VAL A N 1
ATOM 663 C CA . VAL A 1 83 ? -21.563 0.987 5.845 1.00 94.81 83 VAL A CA 1
ATOM 664 C C . VAL A 1 83 ? -20.604 0.572 6.946 1.00 94.81 83 VAL A C 1
ATOM 666 O O . VAL A 1 83 ? -19.395 0.776 6.834 1.00 94.81 83 VAL A O 1
ATOM 669 N N . GLN A 1 84 ? -21.126 -0.031 8.011 1.00 94.94 84 GLN A N 1
ATOM 670 C CA . GLN A 1 84 ? -20.290 -0.678 9.014 1.00 94.94 84 GLN A CA 1
ATOM 671 C C . GLN A 1 84 ? -19.719 -1.977 8.440 1.00 94.94 84 GLN A C 1
ATOM 673 O O . GLN A 1 84 ? -20.462 -2.854 8.003 1.00 94.94 84 GLN A O 1
ATOM 678 N N . LEU A 1 85 ? -18.393 -2.091 8.435 1.00 95.00 85 LEU A N 1
ATOM 679 C CA . LEU A 1 85 ? -17.701 -3.296 7.995 1.00 95.00 85 LEU A CA 1
ATOM 680 C C . LEU A 1 85 ? -17.738 -4.383 9.091 1.00 95.00 85 LEU A C 1
ATOM 682 O O . LEU A 1 85 ? -17.899 -4.055 10.273 1.00 95.00 85 LEU A O 1
ATOM 686 N N . PRO A 1 86 ? -17.596 -5.673 8.731 1.00 95.31 86 PRO A N 1
ATOM 687 C CA . PRO A 1 86 ? -17.752 -6.773 9.680 1.00 95.31 86 PRO A CA 1
ATOM 688 C C . PRO A 1 86 ? -16.728 -6.749 10.821 1.00 95.31 86 PRO A C 1
ATOM 690 O O . PRO A 1 86 ? -15.526 -6.593 10.604 1.00 95.31 86 PRO A O 1
ATOM 693 N N . VAL A 1 87 ? -17.189 -6.956 12.050 1.00 94.62 87 VAL A N 1
ATOM 694 C CA . VAL A 1 87 ? -16.317 -7.062 13.224 1.00 94.62 87 VAL A CA 1
ATOM 695 C C . VAL A 1 87 ? -15.887 -8.519 13.377 1.00 94.62 87 VAL A C 1
ATOM 697 O O . VAL A 1 87 ? -16.724 -9.387 13.595 1.00 94.62 87 VAL A O 1
ATOM 700 N N . PHE A 1 88 ? -14.588 -8.787 13.231 1.00 90.44 88 PHE A N 1
ATOM 701 C CA . PHE A 1 88 ? -14.028 -10.147 13.288 1.00 90.44 88 PHE A CA 1
ATOM 702 C C . PHE A 1 88 ? -13.379 -10.499 14.630 1.00 90.44 88 PHE A C 1
ATOM 704 O O . PHE A 1 88 ? -12.993 -11.644 14.837 1.00 90.44 88 PHE A O 1
ATOM 711 N N . MET A 1 89 ? -13.205 -9.519 15.516 1.00 91.56 89 MET A N 1
ATOM 712 C CA . MET A 1 89 ? -12.600 -9.717 16.828 1.00 91.56 89 MET A CA 1
ATOM 713 C C . MET A 1 89 ? -13.179 -8.737 17.840 1.00 91.56 89 MET A C 1
ATOM 715 O O . MET A 1 89 ? -13.528 -7.607 17.484 1.00 91.56 89 MET A O 1
ATOM 719 N N . ASP A 1 90 ? -13.209 -9.164 19.095 1.00 93.88 90 ASP A N 1
ATOM 720 C CA . ASP A 1 90 ? -13.546 -8.308 20.224 1.00 93.88 90 ASP A CA 1
ATOM 721 C C . ASP A 1 90 ? -12.401 -7.332 20.556 1.00 93.88 90 ASP A C 1
ATOM 723 O O . ASP A 1 90 ? -11.242 -7.565 20.179 1.00 93.88 90 ASP A O 1
ATOM 727 N N . PRO A 1 91 ? -12.697 -6.227 21.270 1.00 96.06 91 PRO A N 1
ATOM 728 C CA . PRO A 1 91 ? -11.666 -5.328 21.767 1.00 96.06 91 PRO A CA 1
ATOM 729 C C . PRO A 1 91 ? -10.643 -6.106 22.597 1.00 96.06 91 PRO A C 1
ATOM 731 O O . PRO A 1 91 ? -11.005 -6.843 23.512 1.00 96.06 91 PRO A O 1
ATOM 734 N N . ASN A 1 92 ? -9.357 -5.919 22.304 1.00 96.00 92 ASN A N 1
ATOM 735 C CA . ASN A 1 92 ? -8.293 -6.626 22.998 1.00 96.00 92 ASN A CA 1
ATOM 736 C C . ASN A 1 92 ? -7.114 -5.680 23.308 1.00 96.00 92 ASN A C 1
ATOM 738 O O . ASN A 1 92 ? -6.401 -5.258 22.388 1.00 96.00 92 ASN A O 1
ATOM 742 N N . PRO A 1 93 ? -6.892 -5.336 24.592 1.00 94.62 93 PRO A N 1
ATOM 743 C CA . PRO A 1 93 ? -5.872 -4.372 24.994 1.00 94.62 93 PRO A CA 1
ATOM 744 C C . PRO A 1 93 ? -4.437 -4.883 24.814 1.00 94.62 93 PRO A C 1
ATOM 746 O O . PRO A 1 93 ? -3.537 -4.056 24.686 1.00 94.62 93 PRO A O 1
ATOM 749 N N . GLU A 1 94 ? -4.218 -6.199 24.763 1.00 96.31 94 GLU A N 1
ATOM 750 C CA . GLU A 1 94 ? -2.898 -6.804 24.541 1.00 96.31 94 GLU A CA 1
ATOM 751 C C . GLU A 1 94 ? -2.500 -6.737 23.063 1.00 96.31 94 GLU A C 1
ATOM 753 O O . GLU A 1 94 ? -1.379 -6.361 22.722 1.00 96.31 94 GLU A O 1
ATOM 758 N N . TRP A 1 95 ? -3.445 -7.026 22.163 1.00 95.94 95 TRP A N 1
ATOM 759 C CA . TRP A 1 95 ? -3.197 -7.001 20.719 1.00 95.94 95 TRP A CA 1
ATOM 760 C C . TRP A 1 95 ? -3.125 -5.588 20.146 1.00 95.94 95 TRP A C 1
ATOM 762 O O . TRP A 1 95 ? -2.407 -5.351 19.176 1.00 95.94 95 TRP A O 1
ATOM 772 N N . LYS A 1 96 ? -3.833 -4.626 20.743 1.00 96.88 96 LYS A N 1
ATOM 773 C CA . LYS A 1 96 ? -3.872 -3.236 20.276 1.00 96.88 96 LYS A CA 1
ATOM 774 C C . LYS A 1 96 ? -2.489 -2.589 20.075 1.00 96.88 96 LYS A C 1
ATOM 776 O O . LYS A 1 96 ? -2.267 -2.047 18.990 1.00 96.88 96 LYS A O 1
ATOM 781 N N . PRO A 1 97 ? -1.563 -2.578 21.057 1.00 97.75 97 PRO A N 1
ATOM 782 C CA . PRO A 1 97 ? -0.237 -1.991 20.861 1.00 97.75 97 PRO A CA 1
ATOM 783 C C . PRO A 1 97 ? 0.590 -2.751 19.818 1.00 97.75 97 PRO A C 1
ATOM 785 O O . PRO A 1 97 ? 1.270 -2.114 19.019 1.00 97.75 97 PRO A O 1
ATOM 788 N N . ILE A 1 98 ? 0.475 -4.082 19.769 1.00 98.06 98 ILE A N 1
ATOM 789 C CA . ILE A 1 98 ? 1.187 -4.925 18.800 1.00 98.06 98 ILE A CA 1
ATOM 790 C C . ILE A 1 98 ? 0.729 -4.596 17.377 1.00 98.06 98 ILE A C 1
ATOM 792 O O . ILE A 1 98 ? 1.545 -4.301 16.511 1.00 98.06 98 ILE A O 1
ATOM 796 N N . LEU A 1 99 ? -0.583 -4.583 17.133 1.00 97.81 99 LEU A N 1
ATOM 797 C CA . LEU A 1 99 ? -1.155 -4.295 15.817 1.00 97.81 99 LEU A CA 1
ATOM 798 C C . LEU A 1 99 ? -0.874 -2.860 15.366 1.00 97.81 99 LEU A C 1
ATOM 800 O O . LEU A 1 99 ? -0.663 -2.630 14.178 1.00 97.81 99 LEU A O 1
ATOM 804 N N . LYS A 1 100 ? -0.823 -1.904 16.301 1.00 97.75 100 LYS A N 1
ATOM 805 C CA . LYS A 1 100 ? -0.389 -0.534 16.009 1.00 97.75 100 LYS A CA 1
ATOM 806 C C . LYS A 1 100 ? 1.052 -0.507 15.497 1.00 97.75 100 LYS A C 1
ATOM 808 O O . LYS A 1 100 ? 1.313 0.142 14.488 1.00 97.75 100 LYS A O 1
ATOM 813 N N . GLU A 1 101 ? 1.960 -1.189 16.192 1.00 98.44 101 GLU A N 1
ATOM 814 C CA . GLU A 1 101 ? 3.379 -1.234 15.828 1.00 98.44 101 GLU A CA 1
ATOM 815 C C . GLU A 1 101 ? 3.589 -1.956 14.495 1.00 98.44 101 GLU A C 1
ATOM 817 O O . GLU A 1 101 ? 4.298 -1.457 13.622 1.00 98.44 101 GLU A O 1
ATOM 822 N N . VAL A 1 102 ? 2.908 -3.089 14.293 1.00 98.50 102 VAL A N 1
ATOM 823 C CA . VAL A 1 102 ? 2.918 -3.835 13.027 1.00 98.50 102 VAL A CA 1
ATOM 824 C C . VAL A 1 102 ? 2.430 -2.954 11.882 1.00 98.50 102 VAL A C 1
ATOM 826 O O . VAL A 1 102 ? 3.119 -2.843 10.873 1.00 98.50 102 VAL A O 1
ATOM 829 N N . HIS A 1 103 ? 1.279 -2.297 12.036 1.00 98.38 103 HIS A N 1
ATOM 830 C CA . HIS A 1 103 ? 0.727 -1.427 11.001 1.00 98.38 103 HIS A CA 1
ATOM 831 C C . HIS A 1 103 ? 1.691 -0.286 10.648 1.00 98.38 103 HIS A C 1
ATOM 833 O O . HIS A 1 103 ? 2.034 -0.114 9.482 1.00 98.38 103 HIS A O 1
ATOM 839 N N . TYR A 1 104 ? 2.219 0.414 11.659 1.00 98.38 104 TYR A N 1
ATOM 840 C CA . TYR A 1 104 ? 3.198 1.483 11.460 1.00 98.38 104 TYR A CA 1
ATOM 841 C C . TYR A 1 104 ? 4.480 0.993 10.770 1.00 98.38 104 TYR A C 1
ATOM 843 O O . TYR A 1 104 ? 4.979 1.633 9.846 1.00 98.38 104 TYR A O 1
ATOM 851 N N . THR A 1 105 ? 5.003 -0.163 11.178 1.00 98.69 105 THR A N 1
ATOM 852 C CA . THR A 1 105 ? 6.207 -0.746 10.573 1.00 98.69 105 THR A CA 1
ATOM 853 C C . THR A 1 105 ? 5.972 -1.090 9.104 1.00 98.69 105 THR A C 1
ATOM 855 O O . THR A 1 105 ? 6.800 -0.766 8.252 1.00 98.69 105 THR A O 1
ATOM 858 N N . LEU A 1 106 ? 4.828 -1.702 8.783 1.00 98.56 106 LEU A N 1
ATOM 859 C CA . LEU A 1 106 ? 4.456 -2.023 7.405 1.00 98.56 106 LEU A CA 1
ATOM 860 C C . LEU A 1 106 ? 4.295 -0.759 6.549 1.00 98.56 106 LEU A C 1
ATOM 862 O O . LEU A 1 106 ? 4.755 -0.755 5.407 1.00 98.56 106 LEU A O 1
ATOM 866 N N . ASP A 1 107 ? 3.722 0.315 7.099 1.00 98.00 107 ASP A N 1
ATOM 867 C CA . ASP A 1 107 ? 3.605 1.609 6.415 1.00 98.00 107 ASP A CA 1
ATOM 868 C C . ASP A 1 107 ? 4.976 2.194 6.065 1.00 98.00 107 ASP A C 1
ATOM 870 O O . ASP A 1 107 ? 5.186 2.660 4.944 1.00 98.00 107 ASP A O 1
ATOM 874 N N . MET A 1 108 ? 5.934 2.146 6.997 1.00 98.50 108 MET A N 1
ATOM 875 C CA . MET A 1 108 ? 7.289 2.654 6.758 1.00 98.50 108 MET A CA 1
ATOM 876 C C . MET A 1 108 ? 8.028 1.830 5.698 1.00 98.50 108 MET A C 1
ATOM 878 O O . MET A 1 108 ? 8.696 2.395 4.828 1.00 98.50 108 MET A O 1
ATOM 882 N N . ILE A 1 109 ? 7.867 0.503 5.715 1.00 98.56 109 ILE A N 1
ATOM 883 C CA . ILE A 1 109 ? 8.436 -0.378 4.686 1.00 98.56 109 ILE A CA 1
ATOM 884 C C . ILE A 1 109 ? 7.798 -0.081 3.322 1.00 98.56 109 ILE A C 1
ATOM 886 O O . ILE A 1 109 ? 8.513 0.040 2.326 1.00 98.56 109 ILE A O 1
ATOM 890 N N . LEU A 1 110 ? 6.471 0.074 3.262 1.00 98.25 110 LEU A N 1
ATOM 891 C CA . LEU A 1 110 ? 5.758 0.403 2.027 1.00 98.25 110 LEU A CA 1
ATOM 892 C C . LEU A 1 110 ? 6.197 1.758 1.470 1.00 98.25 110 LEU A C 1
ATOM 894 O O . LEU A 1 110 ? 6.425 1.869 0.266 1.00 98.25 110 LEU A O 1
ATOM 898 N N . LEU A 1 111 ? 6.368 2.766 2.329 1.00 98.25 111 LEU A N 1
ATOM 899 C CA . LEU A 1 111 ? 6.879 4.075 1.933 1.00 98.25 111 LEU A CA 1
ATOM 900 C C . LEU A 1 111 ? 8.282 3.962 1.322 1.00 98.25 111 LEU A C 1
ATOM 902 O O . LEU A 1 111 ? 8.523 4.501 0.242 1.00 98.25 111 LEU A O 1
ATOM 906 N N . GLY A 1 112 ? 9.190 3.221 1.963 1.00 98.56 112 GLY A N 1
ATOM 907 C CA . GLY A 1 112 ? 10.533 2.976 1.434 1.00 98.56 112 GLY A CA 1
ATOM 908 C C . GLY A 1 112 ? 10.513 2.254 0.082 1.00 98.56 112 GLY A C 1
ATOM 909 O O . GLY A 1 112 ? 11.173 2.686 -0.865 1.00 98.56 112 GLY A O 1
ATOM 910 N N . ALA A 1 113 ? 9.705 1.198 -0.043 1.00 98.31 113 ALA A N 1
ATOM 911 C CA . ALA A 1 113 ? 9.535 0.455 -1.291 1.00 98.31 113 ALA A CA 1
ATOM 912 C C . ALA A 1 113 ? 8.952 1.332 -2.412 1.00 98.31 113 ALA A C 1
ATOM 914 O O . ALA A 1 113 ? 9.412 1.268 -3.552 1.00 98.31 113 ALA A O 1
ATOM 915 N N . PHE A 1 114 ? 7.979 2.188 -2.090 1.00 97.81 114 PHE A N 1
ATOM 916 C CA . PHE A 1 114 ? 7.397 3.142 -3.028 1.00 97.81 114 PHE A CA 1
ATOM 917 C C . PHE A 1 114 ? 8.423 4.177 -3.505 1.00 97.81 114 PHE A C 1
ATOM 919 O O . PHE A 1 114 ? 8.537 4.404 -4.708 1.00 97.81 114 PHE A O 1
ATOM 926 N N . ILE A 1 115 ? 9.209 4.763 -2.596 1.00 98.44 115 ILE A N 1
ATOM 927 C CA . ILE A 1 115 ? 10.275 5.709 -2.958 1.00 98.44 115 ILE A CA 1
ATOM 928 C C . ILE A 1 115 ? 11.282 5.037 -3.895 1.00 98.44 115 ILE A C 1
ATOM 930 O O . ILE A 1 115 ? 11.620 5.599 -4.937 1.00 98.44 115 ILE A O 1
ATOM 934 N N . LEU A 1 116 ? 11.717 3.817 -3.566 1.00 98.00 116 LEU A N 1
ATOM 935 C CA . LEU A 1 116 ? 12.629 3.048 -4.410 1.00 98.00 116 LEU A CA 1
ATOM 936 C C . LEU A 1 116 ? 12.026 2.769 -5.794 1.00 98.00 116 LEU A C 1
ATOM 938 O O . LEU A 1 116 ? 12.711 2.914 -6.806 1.00 98.00 116 LEU A O 1
ATOM 942 N N . HIS A 1 117 ? 10.744 2.409 -5.850 1.00 96.38 117 HIS A N 1
ATOM 943 C CA . HIS A 1 117 ? 10.023 2.167 -7.096 1.00 96.38 117 HIS A CA 1
ATOM 944 C C . HIS A 1 117 ? 9.979 3.416 -7.982 1.00 96.38 117 HIS A C 1
ATOM 946 O O . HIS A 1 117 ? 10.320 3.348 -9.164 1.00 96.38 117 HIS A O 1
ATOM 952 N N . VAL A 1 118 ? 9.606 4.563 -7.409 1.00 96.56 118 VAL A N 1
ATOM 953 C CA . VAL A 1 118 ? 9.560 5.842 -8.127 1.00 96.56 118 VAL A CA 1
ATOM 954 C C . VAL A 1 118 ? 10.956 6.241 -8.602 1.00 96.56 118 VAL A C 1
ATOM 956 O O . VAL A 1 118 ? 11.124 6.574 -9.772 1.00 96.56 118 VAL A O 1
ATOM 959 N N . ALA A 1 119 ? 11.977 6.141 -7.747 1.00 96.75 119 ALA A N 1
ATOM 960 C CA . ALA A 1 119 ? 13.357 6.441 -8.122 1.00 96.75 119 ALA A CA 1
ATOM 961 C C . ALA A 1 119 ? 13.843 5.559 -9.285 1.00 96.75 119 ALA A C 1
ATOM 963 O O . ALA A 1 119 ? 14.455 6.061 -10.229 1.00 96.75 119 ALA A O 1
ATOM 964 N N . ALA A 1 120 ? 13.520 4.262 -9.264 1.00 94.62 120 ALA A N 1
ATOM 965 C CA . ALA A 1 120 ? 13.835 3.352 -10.359 1.00 94.62 120 ALA A CA 1
ATOM 966 C C . ALA A 1 120 ? 13.103 3.744 -11.653 1.00 94.62 120 ALA A C 1
ATOM 968 O O . ALA A 1 120 ? 13.731 3.817 -12.707 1.00 94.62 120 ALA A O 1
ATOM 969 N N . ALA A 1 121 ? 11.806 4.056 -11.588 1.00 93.62 121 ALA A N 1
ATOM 970 C CA . ALA A 1 121 ? 11.041 4.498 -12.755 1.00 93.62 121 ALA A CA 1
ATOM 971 C C . ALA A 1 121 ? 11.624 5.782 -13.377 1.00 93.62 121 ALA A C 1
ATOM 973 O O . ALA A 1 121 ? 11.762 5.871 -14.597 1.00 93.62 121 ALA A O 1
ATOM 974 N N . LEU A 1 122 ? 12.034 6.745 -12.545 1.00 95.25 122 LEU A N 1
ATOM 975 C CA . LEU A 1 122 ? 12.687 7.978 -12.992 1.00 95.25 122 LEU A CA 1
ATOM 976 C C . LEU A 1 122 ? 14.069 7.701 -13.603 1.00 95.25 122 LEU A C 1
ATOM 978 O O . LEU A 1 122 ? 14.381 8.248 -14.661 1.00 95.25 122 LEU A O 1
ATOM 982 N N . LYS A 1 123 ? 14.875 6.814 -13.000 1.00 95.06 123 LYS A N 1
ATOM 983 C CA . LYS A 1 123 ? 16.148 6.356 -13.583 1.00 95.06 123 LYS A CA 1
ATOM 984 C C . LYS A 1 123 ? 15.923 5.782 -14.981 1.00 95.06 123 LYS A C 1
ATOM 986 O O . LYS A 1 123 ? 16.601 6.191 -15.922 1.00 95.06 123 LYS A O 1
ATOM 991 N N . HIS A 1 124 ? 14.962 4.873 -15.124 1.00 93.94 124 HIS A N 1
ATOM 992 C CA . HIS A 1 124 ? 14.673 4.244 -16.407 1.00 93.94 124 HIS A CA 1
ATOM 993 C C . HIS A 1 124 ? 14.174 5.250 -17.455 1.00 93.94 124 HIS A C 1
ATOM 995 O O . HIS A 1 124 ? 14.555 5.172 -18.620 1.00 93.94 124 HIS A O 1
ATOM 1001 N N . GLN A 1 125 ? 13.378 6.241 -17.048 1.00 93.19 125 GLN A N 1
ATOM 1002 C CA . GLN A 1 125 ? 12.862 7.270 -17.951 1.00 93.19 125 GLN A CA 1
ATOM 1003 C C . GLN A 1 125 ? 13.946 8.248 -18.428 1.00 93.19 125 GLN A C 1
ATOM 1005 O O . GLN A 1 125 ? 14.002 8.568 -19.615 1.00 93.19 125 GLN A O 1
ATOM 1010 N N . PHE A 1 126 ? 14.790 8.750 -17.521 1.00 95.62 126 PHE A N 1
ATOM 1011 C CA . PHE A 1 126 ? 15.697 9.864 -17.823 1.00 95.62 126 PHE A CA 1
ATOM 1012 C C . PHE A 1 126 ? 17.132 9.438 -18.148 1.00 95.62 126 PHE A C 1
ATOM 1014 O O . PHE A 1 126 ? 17.775 10.085 -18.982 1.00 95.62 126 PHE A O 1
ATOM 1021 N N . ILE A 1 127 ? 17.618 8.363 -17.519 1.00 94.50 127 ILE A N 1
ATOM 1022 C CA . ILE A 1 127 ? 18.990 7.863 -17.673 1.00 94.50 127 ILE A CA 1
ATOM 1023 C C . ILE A 1 127 ? 19.020 6.716 -18.681 1.00 94.50 127 ILE A C 1
ATOM 1025 O O . ILE A 1 127 ? 19.657 6.850 -19.720 1.00 94.50 127 ILE A O 1
ATOM 1029 N N . ASP A 1 128 ? 18.301 5.621 -18.407 1.00 91.94 128 ASP A N 1
ATOM 1030 C CA . ASP A 1 128 ? 18.353 4.434 -19.275 1.00 91.94 128 ASP A CA 1
ATOM 1031 C C . ASP A 1 128 ? 17.583 4.658 -20.591 1.00 91.94 128 ASP A C 1
ATOM 1033 O O . ASP A 1 128 ? 17.925 4.076 -21.619 1.00 91.94 128 ASP A O 1
ATOM 1037 N N . ARG A 1 129 ? 16.556 5.523 -20.565 1.00 91.19 129 ARG A N 1
ATOM 1038 C C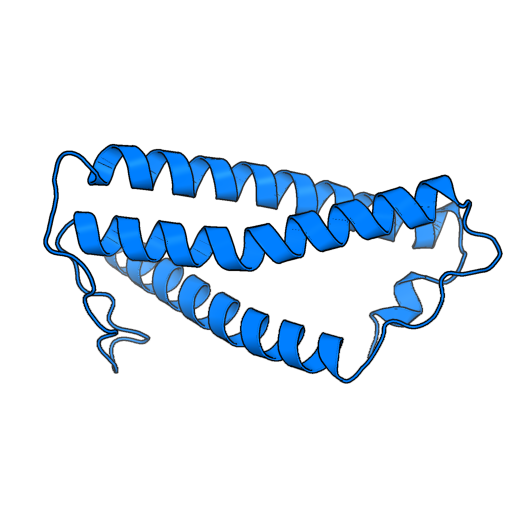A . ARG A 1 129 ? 15.700 5.910 -21.703 1.00 91.19 129 ARG A CA 1
ATOM 1039 C C . ARG A 1 129 ? 15.129 4.713 -22.469 1.00 91.19 129 ARG A C 1
ATOM 1041 O O . ARG A 1 129 ? 14.922 4.770 -23.679 1.00 91.19 129 ARG A O 1
ATOM 1048 N N . ASP A 1 130 ? 14.834 3.633 -21.755 1.00 88.31 130 ASP A N 1
ATOM 1049 C CA . ASP A 1 130 ? 14.380 2.360 -22.327 1.00 88.31 130 ASP A CA 1
ATOM 1050 C C . ASP A 1 130 ? 12.867 2.307 -22.603 1.00 88.31 130 ASP A C 1
ATOM 1052 O O . ASP A 1 130 ? 12.349 1.320 -23.127 1.00 88.31 130 ASP A O 1
ATOM 1056 N N . GLY A 1 131 ? 12.143 3.373 -22.254 1.00 85.56 131 GLY A N 1
ATOM 1057 C CA . GLY A 1 131 ? 10.708 3.493 -22.479 1.00 85.56 131 GLY A CA 1
ATOM 1058 C C . GLY A 1 131 ? 9.846 2.624 -21.562 1.00 85.56 131 GLY A C 1
ATOM 1059 O O . GLY A 1 131 ? 8.648 2.518 -21.825 1.00 85.56 131 GLY A O 1
ATOM 1060 N N . ILE A 1 132 ? 10.390 2.040 -20.481 1.00 88.31 132 ILE A N 1
ATOM 1061 C CA . ILE A 1 132 ? 9.626 1.187 -19.551 1.00 88.31 132 ILE A CA 1
ATOM 1062 C C . ILE A 1 132 ? 8.380 1.895 -19.003 1.00 88.31 132 ILE A C 1
ATOM 1064 O O . ILE A 1 132 ? 7.336 1.264 -18.835 1.00 88.31 132 ILE A O 1
ATOM 1068 N N . LEU A 1 133 ? 8.462 3.212 -18.773 1.00 88.50 133 LEU A N 1
ATOM 1069 C CA . LEU A 1 133 ? 7.381 4.007 -18.192 1.00 88.50 133 LEU A CA 1
ATOM 1070 C C . LEU A 1 133 ? 6.137 4.033 -19.088 1.00 88.50 133 LEU A C 1
ATOM 1072 O O . LEU A 1 133 ? 5.023 4.099 -18.577 1.00 88.50 133 LEU A O 1
ATOM 1076 N N . LYS A 1 134 ? 6.300 3.874 -20.411 1.00 86.88 134 LYS A N 1
ATOM 1077 C CA . LYS A 1 134 ? 5.182 3.790 -21.368 1.00 86.88 134 LYS A CA 1
ATOM 1078 C C . LYS A 1 134 ? 4.234 2.630 -21.070 1.00 86.88 134 LYS A C 1
ATOM 1080 O O . LYS A 1 134 ? 3.091 2.658 -21.493 1.00 86.88 134 LYS A O 1
ATOM 1085 N N . ARG A 1 135 ? 4.683 1.628 -20.310 1.00 85.50 135 ARG A N 1
ATOM 1086 C CA . ARG A 1 135 ? 3.855 0.497 -19.868 1.00 85.50 135 ARG A CA 1
ATOM 1087 C C . ARG A 1 135 ? 2.883 0.851 -18.737 1.00 85.50 135 ARG A C 1
ATOM 1089 O O . ARG A 1 135 ? 2.076 0.004 -18.369 1.00 85.50 135 ARG A O 1
ATOM 1096 N N . MET A 1 136 ? 3.022 2.031 -18.133 1.00 85.75 136 MET A N 1
ATOM 1097 C CA . MET A 1 136 ? 2.189 2.519 -17.026 1.00 85.75 136 MET A CA 1
ATOM 1098 C C . MET A 1 136 ? 1.375 3.765 -17.395 1.00 85.75 136 MET A C 1
ATOM 1100 O O . MET A 1 136 ? 0.597 4.237 -16.570 1.00 85.75 136 MET A O 1
ATOM 1104 N N . LEU A 1 137 ? 1.576 4.312 -18.596 1.00 84.38 137 LEU A N 1
ATOM 1105 C CA . LEU A 1 137 ? 0.819 5.454 -19.099 1.00 84.38 137 LEU A CA 1
ATOM 1106 C C . LEU A 1 137 ? -0.500 4.974 -19.736 1.00 84.38 137 LEU A C 1
ATOM 1108 O O . LEU A 1 137 ? -0.544 3.833 -20.203 1.00 84.38 137 LEU A O 1
ATOM 1112 N N . PRO A 1 138 ? -1.557 5.808 -19.710 1.00 73.06 138 PRO A N 1
ATOM 1113 C CA . PRO A 1 138 ? -2.810 5.528 -20.408 1.00 73.06 138 PRO A CA 1
ATOM 1114 C C . PRO A 1 138 ? -2.637 5.479 -21.931 1.00 73.06 138 PRO A C 1
ATOM 1116 O O . PRO A 1 138 ? -1.724 6.163 -22.453 1.00 73.06 138 PRO A O 1
#

pLDDT: mean 93.69, std 4.98, range [67.75, 98.69]

Radius of gyration: 18.38 Å; chains: 1; bounding box: 42×30×49 Å